Protein AF-A0A916R8R4-F1 (afdb_monomer_lite)

Secondary structure (DSSP, 8-state):
-----------TT---TTS----SEE--STT-SEEEESS-BPTT-EEETTEEESS-B-TT-EEE-S---TTPEEEETTEEEEEPPTT---BSBEEE--

pLDDT: mean 74.14, std 18.54, range [30.19, 96.56]

Structure (mmCIF, N/CA/C/O backbone):
data_AF-A0A916R8R4-F1
#
_entry.id   AF-A0A916R8R4-F1
#
loop_
_atom_site.group_PDB
_atom_site.id
_atom_site.type_symbol
_atom_site.label_atom_id
_atom_site.label_alt_id
_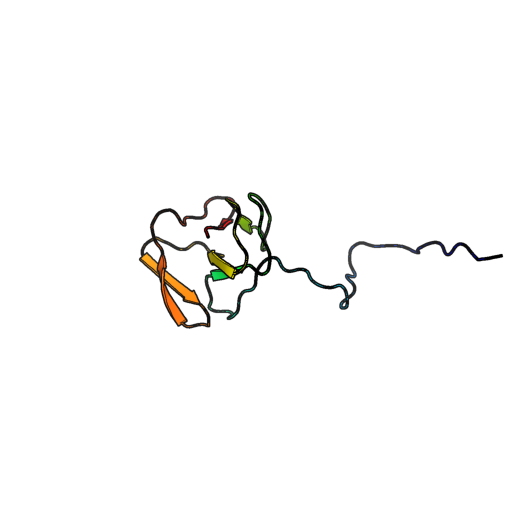atom_site.label_comp_id
_atom_site.label_asym_id
_atom_site.label_entity_id
_atom_site.label_seq_id
_atom_site.pdbx_PDB_ins_code
_atom_site.Cartn_x
_atom_site.Cartn_y
_atom_site.Cartn_z
_atom_site.occupancy
_atom_site.B_iso_or_equiv
_atom_site.auth_seq_id
_atom_site.auth_comp_id
_atom_site.auth_asym_id
_atom_site.auth_atom_id
_atom_site.pdbx_PDB_model_num
ATOM 1 N N . MET A 1 1 ? 30.903 -40.103 -24.935 1.00 38.59 1 MET A N 1
ATOM 2 C CA . MET A 1 1 ? 29.591 -39.792 -25.540 1.00 38.59 1 MET A CA 1
ATOM 3 C C . MET A 1 1 ? 28.631 -39.415 -24.418 1.00 38.59 1 MET A C 1
ATOM 5 O O . MET A 1 1 ? 28.260 -40.291 -23.652 1.00 38.59 1 MET A O 1
ATOM 9 N N . SER A 1 2 ? 28.334 -38.124 -24.245 1.00 46.22 2 SER A N 1
ATOM 10 C CA . SER A 1 2 ? 27.442 -37.6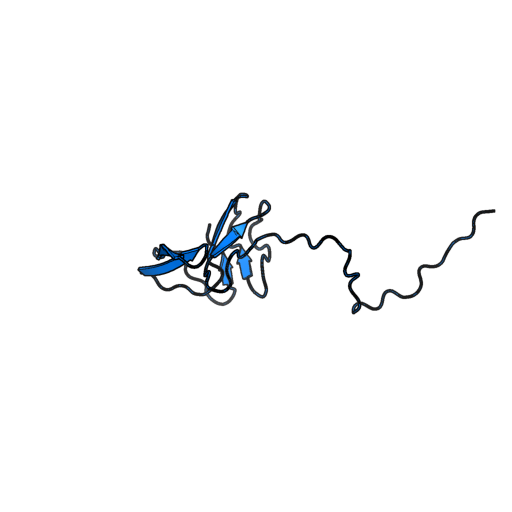34 -23.181 1.00 46.22 2 SER A CA 1
ATOM 11 C C . SER A 1 2 ? 26.005 -37.623 -23.695 1.00 46.22 2 SER A C 1
ATOM 13 O O . SER A 1 2 ? 25.744 -37.081 -24.770 1.00 46.22 2 SER A O 1
ATOM 15 N N . ALA A 1 3 ? 25.103 -38.282 -22.973 1.00 45.53 3 ALA A N 1
ATOM 16 C CA . ALA A 1 3 ? 23.707 -38.421 -23.354 1.00 45.53 3 ALA A CA 1
ATOM 17 C C . ALA A 1 3 ? 22.970 -37.080 -23.218 1.00 45.53 3 ALA A C 1
ATOM 19 O O . ALA A 1 3 ? 22.979 -36.448 -22.162 1.00 45.53 3 ALA A O 1
ATOM 20 N N . PHE A 1 4 ? 22.306 -36.672 -24.297 1.00 46.34 4 PHE A N 1
ATOM 21 C CA . PHE A 1 4 ? 21.271 -35.647 -24.282 1.00 46.34 4 PHE A CA 1
ATOM 22 C C . PHE A 1 4 ? 20.101 -36.150 -23.434 1.00 46.34 4 PHE A C 1
ATOM 24 O O . PHE A 1 4 ? 19.343 -37.013 -23.877 1.00 46.34 4 PHE A O 1
ATOM 31 N N . GLN A 1 5 ? 19.932 -35.613 -22.226 1.00 58.31 5 GLN A N 1
ATOM 32 C CA . GLN A 1 5 ? 18.717 -35.862 -21.462 1.00 58.31 5 GLN A CA 1
ATOM 33 C C . GLN A 1 5 ? 17.629 -34.878 -21.910 1.00 58.31 5 GLN A C 1
ATOM 35 O O . GLN A 1 5 ? 17.728 -33.669 -21.707 1.00 58.31 5 GLN A O 1
ATOM 40 N N . CYS A 1 6 ? 16.590 -35.425 -22.537 1.00 37.38 6 CYS A N 1
ATOM 41 C CA . CYS A 1 6 ? 15.344 -34.742 -22.867 1.00 37.38 6 CYS A CA 1
ATOM 42 C C . CYS A 1 6 ? 14.642 -34.289 -21.568 1.00 37.38 6 CYS A C 1
ATOM 44 O O . CYS A 1 6 ? 14.375 -35.143 -20.714 1.00 37.38 6 CYS A O 1
ATOM 46 N N . PRO A 1 7 ? 14.342 -32.988 -21.373 1.00 54.44 7 PRO A N 1
ATOM 47 C CA . PRO A 1 7 ? 13.580 -32.551 -20.213 1.00 54.44 7 PRO A CA 1
ATOM 48 C C . PRO A 1 7 ? 12.133 -33.010 -20.394 1.00 54.44 7 PRO A C 1
ATOM 50 O O . PRO A 1 7 ? 11.390 -32.469 -21.213 1.00 54.44 7 PRO A O 1
ATOM 53 N N . LYS A 1 8 ? 11.756 -34.051 -19.647 1.00 53.34 8 LYS A N 1
ATOM 54 C CA . LYS A 1 8 ? 10.377 -34.522 -19.573 1.00 53.34 8 LYS A CA 1
ATOM 55 C C . LYS A 1 8 ? 9.512 -33.408 -18.991 1.00 53.34 8 LYS A C 1
ATOM 57 O O . LYS A 1 8 ? 9.748 -32.975 -17.872 1.00 53.34 8 LYS A O 1
ATOM 62 N N . ASP A 1 9 ? 8.556 -32.973 -19.798 1.00 42.25 9 ASP A N 1
ATOM 63 C CA . ASP A 1 9 ? 7.227 -32.557 -19.362 1.00 42.25 9 ASP A CA 1
ATOM 64 C C . ASP A 1 9 ? 7.181 -31.549 -18.196 1.00 42.25 9 ASP A C 1
ATOM 66 O O . ASP A 1 9 ? 7.054 -31.907 -17.026 1.00 42.25 9 ASP A O 1
ATOM 70 N N . ARG A 1 10 ? 7.267 -30.253 -18.524 1.00 49.19 10 ARG A N 1
ATOM 71 C CA . ARG A 1 10 ? 6.866 -29.184 -17.601 1.00 49.19 10 ARG A CA 1
ATOM 72 C C . ARG A 1 10 ? 5.376 -28.906 -17.785 1.00 49.19 10 ARG A C 1
ATOM 74 O O . ARG A 1 10 ? 5.003 -27.958 -18.473 1.00 49.19 10 ARG A O 1
ATOM 81 N N . THR A 1 11 ? 4.523 -29.700 -17.152 1.00 47.28 11 THR A N 1
ATOM 82 C CA . THR A 1 11 ? 3.165 -29.251 -16.816 1.00 47.28 11 THR A CA 1
ATOM 83 C C . THR A 1 11 ? 3.243 -28.039 -15.868 1.00 47.28 11 THR A C 1
ATOM 85 O O . THR A 1 11 ? 4.070 -28.060 -14.954 1.00 47.28 11 THR A O 1
ATOM 88 N N . PRO A 1 12 ? 2.407 -26.993 -16.018 1.00 51.19 12 PRO A N 1
ATOM 89 C CA . PRO A 1 12 ? 2.564 -25.724 -15.290 1.00 51.19 12 PRO A CA 1
ATOM 90 C C . PRO A 1 12 ? 2.135 -25.725 -13.803 1.00 51.19 12 PRO A C 1
ATOM 92 O O . PRO A 1 12 ? 2.136 -24.665 -13.184 1.00 51.19 12 PRO A O 1
ATOM 95 N N . GLU A 1 13 ? 1.805 -26.867 -13.193 1.00 54.88 13 GLU A N 1
ATOM 96 C CA . GLU A 1 13 ? 1.016 -26.901 -11.941 1.00 54.88 13 GLU A CA 1
ATOM 97 C C . GLU A 1 13 ? 1.689 -27.616 -10.747 1.00 54.88 13 GLU A C 1
ATOM 99 O O . GLU A 1 13 ? 1.029 -27.936 -9.763 1.00 54.88 13 GLU A O 1
ATOM 104 N N . HIS A 1 14 ? 3.004 -27.851 -10.764 1.00 55.62 14 HIS A N 1
ATOM 105 C CA . HIS A 1 14 ? 3.720 -28.289 -9.556 1.00 55.62 14 HIS A CA 1
ATOM 106 C C . HIS A 1 14 ? 4.998 -27.472 -9.380 1.00 55.62 14 HIS A C 1
ATOM 108 O O . HIS A 1 14 ? 6.086 -27.887 -9.776 1.00 55.62 14 HIS A O 1
ATOM 114 N N . ARG A 1 15 ? 4.852 -26.264 -8.820 1.00 59.72 15 ARG A N 1
ATOM 115 C CA . ARG A 1 15 ? 6.001 -25.433 -8.438 1.00 59.72 15 ARG A CA 1
ATOM 116 C C . ARG A 1 15 ? 6.852 -26.205 -7.432 1.00 59.72 15 ARG A C 1
ATOM 118 O O . ARG A 1 15 ? 6.326 -26.721 -6.446 1.00 59.72 15 ARG A O 1
ATOM 125 N N . ASP A 1 16 ? 8.150 -26.290 -7.691 1.00 67.12 16 ASP A N 1
ATOM 126 C CA . ASP A 1 16 ? 9.104 -26.872 -6.756 1.00 67.12 16 ASP A CA 1
ATOM 127 C C . ASP A 1 16 ? 9.090 -26.037 -5.464 1.00 67.12 16 ASP A C 1
ATOM 129 O O . ASP A 1 16 ? 9.290 -24.821 -5.484 1.00 67.12 16 ASP A O 1
ATOM 133 N N . MET A 1 17 ? 8.812 -26.675 -4.326 1.00 61.75 17 MET A N 1
ATOM 134 C CA . MET A 1 17 ? 8.756 -26.009 -3.020 1.00 61.75 17 MET A CA 1
ATOM 135 C C . MET A 1 17 ? 10.102 -25.366 -2.633 1.00 61.75 17 MET A C 1
ATOM 137 O O . MET A 1 17 ? 10.130 -24.502 -1.753 1.00 61.75 17 MET A O 1
ATOM 141 N N . ASN A 1 18 ? 11.195 -25.756 -3.297 1.00 69.75 18 ASN A N 1
ATOM 142 C CA . ASN A 1 18 ? 12.539 -25.240 -3.074 1.00 69.75 18 ASN A CA 1
ATOM 143 C C . ASN A 1 18 ? 12.968 -24.133 -4.062 1.00 69.75 18 ASN A C 1
ATOM 145 O O . ASN A 1 18 ? 14.104 -23.659 -3.991 1.00 69.75 18 ASN A O 1
ATOM 149 N N . GLU A 1 19 ? 12.097 -23.684 -4.973 1.00 68.81 19 GLU A N 1
ATOM 150 C CA . GLU A 1 19 ? 12.383 -22.490 -5.775 1.00 68.81 19 GLU A CA 1
ATOM 151 C C . GLU A 1 19 ? 12.391 -21.238 -4.878 1.00 68.81 19 GLU A C 1
ATOM 153 O O . GLU A 1 19 ? 11.451 -21.020 -4.100 1.00 68.81 19 GLU A O 1
ATOM 158 N N . PRO A 1 20 ? 13.423 -20.373 -4.966 1.00 59.84 20 PRO A N 1
ATOM 159 C CA . PRO A 1 20 ? 13.460 -19.143 -4.194 1.00 59.84 20 PRO A CA 1
ATOM 160 C C . PRO A 1 20 ? 12.284 -18.259 -4.606 1.00 59.84 20 PRO A C 1
ATOM 162 O O . PRO A 1 20 ? 12.262 -17.661 -5.683 1.00 59.84 20 PRO A O 1
ATOM 165 N N . ARG A 1 21 ? 11.287 -18.162 -3.723 1.00 63.34 21 ARG A N 1
ATOM 166 C CA . ARG A 1 21 ? 10.157 -17.255 -3.906 1.00 63.34 21 ARG A CA 1
ATOM 167 C C . ARG A 1 21 ? 10.655 -15.825 -3.738 1.00 63.34 21 ARG A C 1
ATOM 169 O O . ARG A 1 21 ? 10.742 -15.315 -2.619 1.00 63.34 21 ARG A O 1
ATOM 176 N N . ASN A 1 22 ? 10.998 -15.190 -4.853 1.00 67.50 22 ASN A N 1
ATOM 177 C CA . ASN A 1 22 ? 11.418 -13.799 -4.860 1.00 67.50 22 ASN A CA 1
ATOM 178 C C . ASN A 1 22 ? 10.190 -12.896 -4.667 1.00 67.50 22 ASN A C 1
ATOM 180 O O . ASN A 1 22 ? 9.498 -12.544 -5.622 1.00 67.50 22 ASN A O 1
ATOM 184 N N . HIS A 1 23 ? 9.867 -12.588 -3.411 1.00 79.62 23 HIS A N 1
ATOM 185 C CA . HIS A 1 23 ? 8.755 -11.708 -3.067 1.00 79.62 23 HIS A CA 1
ATOM 186 C C . HIS A 1 23 ? 9.229 -10.252 -3.111 1.00 79.62 23 HIS A C 1
ATOM 188 O O . HIS A 1 23 ? 10.158 -9.878 -2.401 1.00 79.62 23 HIS A O 1
ATOM 194 N N . ALA A 1 24 ? 8.561 -9.403 -3.893 1.00 85.88 24 ALA A N 1
ATOM 195 C CA . ALA A 1 24 ? 8.904 -7.980 -3.989 1.00 85.88 24 ALA A CA 1
ATOM 196 C C . ALA A 1 24 ? 8.560 -7.183 -2.714 1.00 85.88 24 ALA A C 1
ATOM 198 O O . ALA A 1 24 ? 9.119 -6.109 -2.471 1.00 85.88 24 ALA A O 1
ATOM 199 N N . ALA A 1 25 ? 7.639 -7.693 -1.891 1.00 88.94 25 ALA A N 1
ATOM 200 C CA . ALA A 1 25 ? 7.205 -7.069 -0.650 1.00 88.94 25 ALA A CA 1
ATOM 201 C C . ALA A 1 25 ? 6.800 -8.112 0.402 1.00 88.94 25 ALA A C 1
ATOM 203 O O . ALA A 1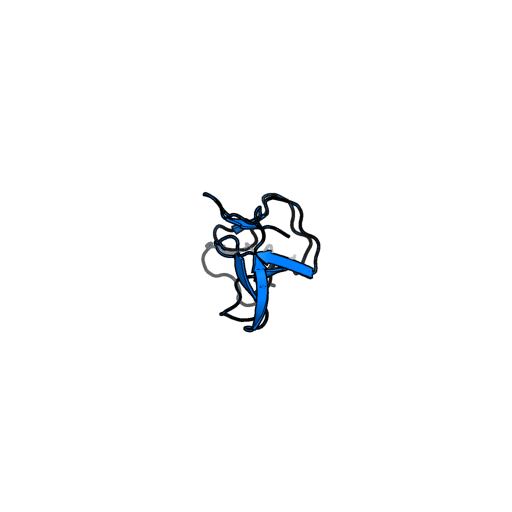 25 ? 6.413 -9.232 0.072 1.00 88.94 25 ALA A O 1
ATOM 204 N N . LEU A 1 26 ? 6.883 -7.719 1.673 1.00 91.06 26 LEU A N 1
ATOM 205 C CA . LEU A 1 26 ? 6.606 -8.553 2.835 1.00 91.06 26 LEU A CA 1
ATOM 206 C C . LEU A 1 26 ? 5.587 -7.887 3.758 1.00 91.06 26 LEU A C 1
ATOM 208 O O . LEU A 1 26 ? 5.758 -6.739 4.173 1.00 91.06 26 LEU A O 1
ATOM 212 N N . VAL A 1 27 ? 4.558 -8.643 4.120 1.00 91.88 27 VAL A N 1
ATOM 213 C CA . VAL A 1 27 ? 3.621 -8.308 5.194 1.00 91.88 27 VAL A CA 1
ATOM 214 C C . VAL A 1 27 ? 4.104 -9.008 6.457 1.00 91.88 27 VAL A C 1
ATOM 216 O O . VAL A 1 27 ? 4.324 -10.217 6.441 1.00 91.88 27 VAL A O 1
ATOM 219 N N . LEU A 1 28 ? 4.326 -8.253 7.532 1.00 92.44 28 LEU A N 1
ATOM 220 C CA . LEU A 1 28 ? 4.979 -8.775 8.739 1.00 92.44 28 LEU A CA 1
ATOM 221 C C . LEU A 1 28 ? 3.985 -9.336 9.756 1.00 92.44 28 LEU A C 1
ATOM 223 O O . LEU A 1 28 ? 4.329 -10.229 10.524 1.00 92.44 28 LEU A O 1
ATOM 227 N N . ASN A 1 29 ? 2.755 -8.827 9.761 1.00 95.38 29 ASN A N 1
ATOM 228 C CA . ASN A 1 29 ? 1.669 -9.332 10.589 1.00 95.38 29 ASN A CA 1
ATOM 229 C C . ASN A 1 29 ? 0.381 -9.439 9.764 1.00 95.38 29 ASN A C 1
ATOM 231 O O . ASN A 1 29 ? 0.101 -8.579 8.937 1.00 95.38 29 ASN A O 1
ATOM 235 N N . ALA A 1 30 ? -0.441 -10.458 10.024 1.00 92.62 30 ALA A N 1
ATOM 236 C CA . ALA A 1 30 ? -1.705 -10.662 9.308 1.00 92.62 30 ALA A CA 1
ATOM 237 C C . ALA A 1 30 ? -2.705 -9.496 9.457 1.00 92.62 30 ALA A C 1
ATOM 239 O O . ALA A 1 30 ? -3.579 -9.324 8.615 1.00 92.62 30 ALA A O 1
ATOM 240 N N . SER A 1 31 ? -2.569 -8.690 10.513 1.00 93.50 31 SER A N 1
ATOM 241 C CA . SER A 1 31 ? -3.391 -7.498 10.764 1.00 93.50 31 SER A CA 1
ATOM 242 C C . SER A 1 31 ? -2.851 -6.233 10.085 1.00 93.50 31 SER A C 1
ATOM 244 O O . SER A 1 31 ? -3.441 -5.160 10.240 1.00 93.50 31 SER A O 1
ATOM 246 N N . ASP A 1 32 ? -1.715 -6.316 9.387 1.00 92.12 32 ASP A N 1
ATOM 247 C CA . ASP A 1 32 ? -1.100 -5.162 8.742 1.00 92.12 32 ASP A CA 1
ATOM 248 C C . ASP A 1 32 ? -1.859 -4.776 7.470 1.00 92.12 32 ASP A C 1
ATOM 250 O O . ASP A 1 32 ? -2.266 -5.608 6.658 1.00 92.12 32 ASP A O 1
ATOM 254 N N . ASN A 1 33 ? -2.003 -3.469 7.268 1.00 90.75 33 ASN A N 1
ATOM 255 C CA . ASN A 1 33 ? -2.509 -2.901 6.018 1.00 90.75 33 ASN A CA 1
ATOM 256 C C . ASN A 1 33 ? -1.407 -2.272 5.164 1.00 90.75 33 ASN A C 1
ATOM 258 O O . ASN A 1 33 ? -1.690 -1.657 4.131 1.00 90.75 33 ASN A O 1
ATOM 262 N N . VAL A 1 34 ? -0.153 -2.48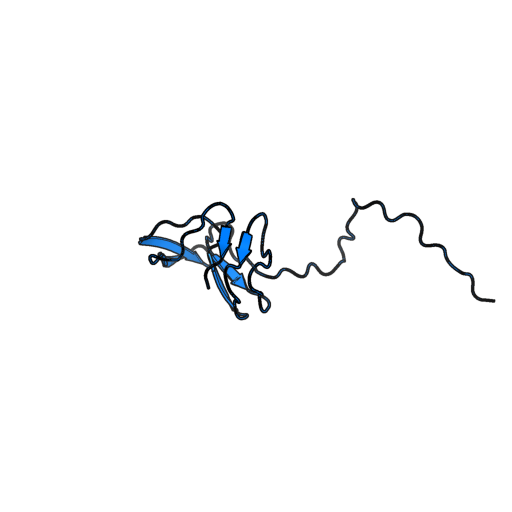9 5.566 1.00 90.69 34 VAL A N 1
ATOM 263 C CA . VAL A 1 34 ? 1.033 -2.169 4.783 1.00 90.69 34 VAL A CA 1
ATOM 264 C C . VAL A 1 34 ? 1.951 -3.373 4.624 1.00 90.69 34 VAL A C 1
ATOM 266 O O . VAL A 1 34 ? 2.081 -4.203 5.519 1.00 90.69 34 VAL A O 1
ATOM 269 N N . ALA A 1 35 ? 2.659 -3.408 3.503 1.00 90.69 35 ALA A N 1
ATOM 270 C CA . ALA A 1 35 ? 3.832 -4.242 3.294 1.00 90.69 35 ALA A CA 1
ATOM 271 C C . ALA A 1 35 ? 5.100 -3.381 3.310 1.00 90.69 35 ALA A C 1
ATOM 273 O O . ALA A 1 35 ? 5.048 -2.165 3.106 1.00 90.69 35 ALA A O 1
ATOM 274 N N . VAL A 1 36 ? 6.250 -4.010 3.538 1.00 91.44 36 VAL A N 1
ATOM 275 C CA . VAL A 1 36 ? 7.571 -3.420 3.301 1.00 91.44 36 VAL A CA 1
ATOM 276 C C . VAL A 1 36 ? 8.172 -4.020 2.035 1.00 91.44 36 VAL A C 1
ATOM 278 O O . VAL A 1 36 ? 8.142 -5.233 1.858 1.00 91.44 36 VAL A O 1
ATOM 281 N N . THR A 1 37 ? 8.706 -3.199 1.138 1.00 91.19 37 THR A N 1
ATOM 282 C CA . THR A 1 37 ? 9.355 -3.694 -0.086 1.00 91.19 37 THR A CA 1
ATOM 283 C C . THR A 1 37 ? 10.704 -4.341 0.225 1.00 91.19 37 THR A C 1
ATOM 285 O O . THR A 1 37 ? 11.536 -3.735 0.905 1.00 91.19 37 THR A O 1
ATOM 288 N N . LEU A 1 38 ? 10.930 -5.546 -0.299 1.00 91.19 38 LEU A N 1
ATOM 289 C CA . LEU A 1 38 ? 12.188 -6.293 -0.159 1.00 91.19 38 LEU A CA 1
ATOM 290 C C . LEU A 1 38 ? 13.180 -6.002 -1.293 1.00 91.19 38 LEU A C 1
ATOM 292 O O . LEU A 1 38 ? 14.369 -6.253 -1.140 1.00 91.19 38 LEU A O 1
ATOM 296 N N . ASP A 1 39 ? 12.696 -5.436 -2.396 1.00 89.44 39 ASP A N 1
ATOM 297 C CA . ASP A 1 39 ? 13.497 -5.009 -3.541 1.00 89.44 39 ASP A CA 1
ATOM 298 C C . ASP A 1 39 ? 12.964 -3.670 -4.077 1.00 89.44 39 ASP A C 1
ATOM 300 O O . ASP A 1 39 ? 11.937 -3.145 -3.633 1.00 89.44 39 ASP A O 1
ATOM 304 N N . GLN A 1 40 ? 13.668 -3.093 -5.041 1.00 87.94 40 GLN A N 1
ATOM 305 C CA . GLN A 1 40 ? 13.204 -1.953 -5.797 1.00 87.94 40 GLN A CA 1
ATOM 306 C C . GLN A 1 40 ? 12.039 -2.347 -6.705 1.00 87.94 40 GLN A C 1
ATOM 308 O O . GLN A 1 40 ? 12.193 -3.047 -7.708 1.00 87.94 40 GLN A O 1
ATOM 313 N N . VAL A 1 41 ? 10.874 -1.776 -6.428 1.00 86.44 41 VAL A N 1
ATOM 314 C CA . VAL A 1 41 ? 9.683 -2.021 -7.230 1.00 86.44 41 VAL A CA 1
ATOM 315 C C . VAL A 1 41 ? 9.575 -0.985 -8.340 1.00 86.44 41 VAL A C 1
ATOM 317 O O . VAL A 1 41 ? 9.670 0.220 -8.100 1.00 86.44 41 VAL A O 1
ATOM 320 N N . ARG A 1 42 ? 9.371 -1.441 -9.577 1.00 86.38 42 ARG A N 1
ATOM 321 C CA . ARG A 1 42 ? 9.128 -0.564 -10.732 1.00 86.38 42 ARG A CA 1
ATOM 322 C C . ARG A 1 42 ? 7.673 -0.090 -10.752 1.00 86.38 42 ARG A C 1
ATOM 324 O O . ARG A 1 42 ? 6.784 -0.748 -10.223 1.00 86.38 42 ARG A O 1
ATOM 331 N N . ALA A 1 43 ? 7.416 1.037 -11.411 1.00 82.31 43 ALA A N 1
ATOM 332 C CA . ALA A 1 43 ? 6.041 1.410 -11.725 1.00 82.31 43 ALA A CA 1
ATOM 333 C C . ALA A 1 43 ? 5.378 0.306 -12.572 1.00 82.31 43 ALA A C 1
ATOM 335 O O . ALA A 1 43 ? 6.031 -0.315 -13.410 1.00 82.31 43 ALA A O 1
ATOM 336 N N . LYS A 1 44 ? 4.085 0.091 -12.341 1.00 82.62 44 LYS A N 1
ATOM 337 C CA . LYS A 1 44 ? 3.212 -0.945 -12.906 1.00 82.62 44 LYS A CA 1
ATOM 338 C C . LYS A 1 44 ? 3.611 -2.392 -12.587 1.00 82.62 44 LYS A C 1
ATOM 340 O O . LYS A 1 44 ? 3.025 -3.302 -13.157 1.00 82.62 44 LYS A O 1
ATOM 345 N N . ALA A 1 45 ? 4.581 -2.617 -11.699 1.00 83.06 45 ALA A N 1
ATOM 346 C CA . ALA A 1 45 ? 4.918 -3.964 -11.248 1.00 83.06 45 ALA A CA 1
ATOM 347 C C . ALA A 1 45 ? 3.866 -4.490 -10.264 1.00 83.06 45 ALA A C 1
ATOM 349 O O . ALA A 1 45 ? 3.393 -3.735 -9.413 1.00 83.06 45 ALA A O 1
ATOM 350 N N . GLU A 1 46 ? 3.539 -5.775 -10.364 1.00 83.00 46 GLU A N 1
ATOM 351 C CA . GLU A 1 46 ? 2.683 -6.473 -9.408 1.00 83.00 46 GLU A CA 1
ATOM 352 C C . GLU A 1 46 ? 3.499 -6.875 -8.171 1.00 83.00 46 GLU A C 1
ATOM 354 O O . GLU A 1 46 ? 4.558 -7.491 -8.293 1.00 83.00 46 GLU A O 1
ATOM 359 N N . ILE A 1 47 ? 3.040 -6.488 -6.978 1.00 79.56 47 ILE A N 1
ATOM 360 C CA . ILE A 1 47 ? 3.701 -6.813 -5.697 1.00 79.56 47 ILE A CA 1
ATOM 361 C C . ILE A 1 47 ? 2.869 -7.716 -4.787 1.00 79.56 47 ILE A C 1
ATOM 363 O O . ILE A 1 47 ? 3.294 -8.068 -3.689 1.00 79.56 47 ILE A O 1
ATOM 367 N N . GLY A 1 48 ? 1.676 -8.069 -5.236 1.00 76.31 48 GLY A N 1
ATOM 368 C CA . GLY A 1 48 ? 0.732 -8.957 -4.582 1.00 76.31 48 GLY A CA 1
ATOM 369 C C . GLY A 1 48 ? -0.451 -9.180 -5.520 1.00 76.31 48 GLY A C 1
ATOM 370 O O . GLY A 1 48 ? -0.546 -8.464 -6.518 1.00 76.31 48 GLY A O 1
ATOM 371 N N . PRO A 1 49 ? -1.347 -10.128 -5.206 1.00 72.88 49 PRO A N 1
ATOM 372 C CA . PRO A 1 49 ? -2.511 -10.400 -6.043 1.00 72.88 49 PRO A CA 1
ATOM 373 C C . PRO A 1 49 ? -3.253 -9.094 -6.339 1.00 72.88 49 PRO A C 1
ATOM 375 O O . PRO A 1 49 ? -3.527 -8.340 -5.408 1.00 72.88 49 PRO A O 1
ATOM 378 N N . ASP A 1 50 ? -3.496 -8.783 -7.612 1.00 72.69 50 ASP A N 1
ATOM 379 C CA . ASP A 1 50 ? -4.165 -7.565 -8.109 1.00 72.69 50 ASP A CA 1
ATOM 380 C C . ASP A 1 50 ? -3.636 -6.241 -7.524 1.00 72.69 50 ASP A C 1
ATOM 382 O O . ASP A 1 50 ? -4.392 -5.272 -7.357 1.00 72.69 50 ASP A O 1
ATOM 386 N N . LEU A 1 51 ? -2.355 -6.205 -7.149 1.00 76.44 51 LEU A N 1
ATOM 387 C CA . LEU A 1 51 ? -1.718 -5.085 -6.470 1.00 76.44 51 LEU A CA 1
ATOM 388 C C . LEU A 1 51 ? -0.540 -4.565 -7.291 1.00 76.44 51 LEU A C 1
ATOM 390 O O . LEU A 1 51 ? 0.568 -5.094 -7.229 1.00 76.44 51 LEU A O 1
ATOM 394 N N . LEU A 1 52 ? -0.793 -3.499 -8.048 1.00 81.69 52 LEU A N 1
ATOM 395 C CA . LEU A 1 52 ? 0.160 -2.855 -8.944 1.00 81.69 52 LEU A CA 1
ATOM 396 C C . LEU A 1 52 ? 0.778 -1.610 -8.300 1.00 81.69 52 LEU A C 1
ATOM 398 O O . LEU A 1 52 ? 0.107 -0.773 -7.706 1.00 81.69 52 LEU A O 1
ATOM 402 N N . C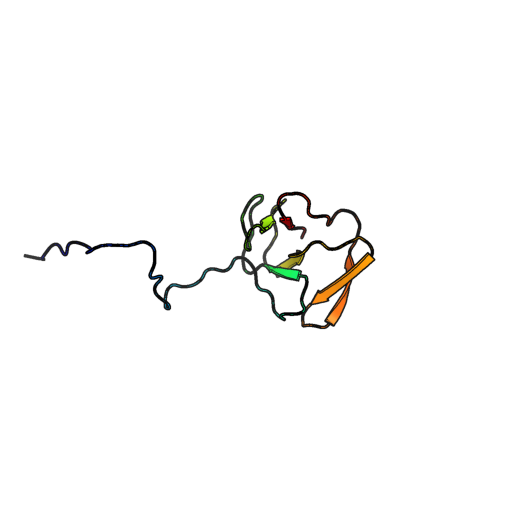YS A 1 53 ? 2.077 -1.410 -8.474 1.00 80.44 53 CYS A N 1
ATOM 403 C CA . CYS A 1 53 ? 2.730 -0.171 -8.066 1.00 80.44 53 CYS A CA 1
ATOM 404 C C . CYS A 1 53 ? 2.428 0.978 -9.019 1.00 80.44 53 CYS A C 1
ATOM 406 O O . CYS A 1 53 ? 2.767 0.918 -10.190 1.00 80.44 53 CYS A O 1
ATOM 408 N N . ALA A 1 54 ? 1.864 2.082 -8.526 1.00 78.56 54 ALA A N 1
ATOM 409 C CA . ALA A 1 54 ? 1.612 3.255 -9.372 1.00 78.56 54 ALA A CA 1
ATOM 410 C C . ALA A 1 54 ? 2.916 3.941 -9.811 1.00 78.56 54 ALA A C 1
ATOM 412 O O . ALA A 1 54 ? 3.024 4.489 -10.907 1.00 78.56 54 ALA A O 1
ATOM 413 N N . ARG A 1 55 ? 3.926 3.895 -8.941 1.00 82.06 55 ARG A N 1
ATOM 414 C CA . ARG A 1 55 ? 5.231 4.532 -9.117 1.00 82.06 55 ARG A CA 1
ATOM 415 C C . ARG A 1 55 ? 6.345 3.595 -8.684 1.00 82.06 55 ARG A C 1
ATOM 417 O O . ARG A 1 55 ? 6.094 2.570 -8.057 1.00 82.06 55 ARG A O 1
ATOM 424 N N . ARG A 1 56 ? 7.586 3.970 -8.990 1.00 85.12 56 ARG A N 1
ATOM 425 C CA . ARG A 1 56 ? 8.755 3.291 -8.430 1.00 85.12 56 ARG A CA 1
ATOM 426 C C . ARG A 1 56 ? 8.750 3.415 -6.902 1.00 85.12 56 ARG A C 1
ATOM 428 O O . ARG A 1 56 ? 8.498 4.502 -6.383 1.00 85.12 56 ARG A O 1
ATOM 435 N N . ILE A 1 57 ? 9.060 2.322 -6.212 1.00 85.44 57 ILE A N 1
ATOM 436 C CA . ILE A 1 57 ? 9.183 2.262 -4.752 1.00 85.44 57 ILE A CA 1
ATOM 437 C C . ILE A 1 57 ? 10.577 1.725 -4.417 1.00 85.44 57 ILE A C 1
ATOM 439 O O . ILE A 1 57 ? 11.001 0.701 -4.951 1.00 85.44 57 ILE A O 1
ATOM 443 N N . SER A 1 58 ? 11.320 2.457 -3.592 1.00 89.38 58 SER A N 1
ATOM 444 C CA . SER A 1 58 ? 12.633 2.048 -3.085 1.00 89.38 58 SER A CA 1
ATOM 445 C C . SER A 1 58 ? 12.502 0.917 -2.074 1.00 89.38 58 SER A C 1
ATOM 447 O O . SER A 1 58 ? 11.520 0.843 -1.344 1.00 89.38 58 SER A O 1
ATOM 449 N N . ILE A 1 59 ? 13.530 0.074 -1.996 1.00 91.44 59 ILE A N 1
ATOM 450 C CA . ILE A 1 59 ? 13.655 -0.966 -0.972 1.00 91.44 59 ILE A CA 1
ATOM 451 C C . ILE A 1 59 ? 13.421 -0.400 0.444 1.00 91.44 59 ILE A C 1
ATOM 453 O O . ILE A 1 59 ? 13.794 0.735 0.745 1.00 91.44 59 ILE A O 1
ATOM 457 N N . GLY A 1 60 ? 12.764 -1.174 1.311 1.00 87.81 60 GLY A N 1
ATOM 458 C CA . GLY A 1 60 ? 12.446 -0.777 2.686 1.00 87.81 60 GLY A CA 1
ATOM 459 C C . GLY A 1 60 ? 11.280 0.209 2.851 1.00 87.81 60 GLY A C 1
ATOM 460 O O . GLY A 1 60 ? 10.878 0.483 3.987 1.00 87.81 60 GLY A O 1
ATOM 461 N N . HIS A 1 61 ? 10.695 0.733 1.768 1.00 90.12 61 HIS A N 1
ATOM 462 C CA . HIS A 1 61 ? 9.536 1.619 1.868 1.00 90.12 61 HIS A CA 1
ATOM 463 C C . HIS A 1 61 ? 8.262 0.847 2.205 1.00 90.12 61 HIS A C 1
ATOM 465 O O . HIS A 1 61 ? 8.123 -0.348 1.939 1.00 90.12 61 HIS A O 1
ATOM 471 N N . LYS A 1 62 ? 7.324 1.556 2.837 1.00 88.81 62 LYS A N 1
ATOM 472 C CA . LYS A 1 62 ? 6.025 1.005 3.218 1.00 88.81 62 LYS A CA 1
ATOM 473 C C . LYS A 1 62 ? 5.035 1.233 2.097 1.00 88.81 62 LYS A C 1
ATOM 475 O O . LYS A 1 62 ? 5.009 2.309 1.511 1.00 88.81 62 LYS A O 1
ATOM 480 N N . VAL A 1 63 ? 4.198 0.241 1.865 1.00 87.31 63 VAL A N 1
ATOM 481 C CA . VAL A 1 63 ? 3.239 0.252 0.776 1.00 87.31 63 VAL A CA 1
ATOM 482 C C . VAL A 1 63 ? 1.887 -0.178 1.296 1.00 87.31 63 VAL A C 1
ATOM 484 O O . VAL A 1 63 ? 1.791 -1.216 1.935 1.00 87.31 63 VAL A O 1
ATOM 487 N N . ILE A 1 64 ? 0.853 0.611 1.024 1.00 87.94 64 ILE A N 1
ATOM 488 C CA . ILE A 1 64 ? -0.528 0.269 1.376 1.00 87.94 64 ILE A CA 1
ATOM 489 C C . ILE A 1 64 ? -1.007 -0.864 0.460 1.00 87.94 64 ILE A C 1
ATOM 491 O O . ILE A 1 64 ? -0.971 -0.721 -0.760 1.00 87.94 64 ILE A O 1
ATOM 495 N N . ILE A 1 65 ? -1.449 -1.978 1.048 1.00 85.31 65 ILE A N 1
ATOM 496 C CA . ILE A 1 65 ? -1.812 -3.213 0.316 1.00 85.31 65 ILE A CA 1
ATOM 497 C C . ILE A 1 65 ? -3.322 -3.479 0.256 1.00 85.31 65 ILE A C 1
ATOM 499 O O . ILE A 1 65 ? -3.773 -4.435 -0.375 1.00 85.31 65 ILE A O 1
ATOM 503 N N . GLN A 1 66 ? -4.114 -2.631 0.909 1.00 80.62 66 GLN A N 1
ATOM 504 C CA . GLN A 1 66 ? -5.574 -2.698 0.937 1.00 80.62 66 GLN A CA 1
ATOM 505 C C . GLN A 1 66 ? -6.172 -1.292 0.841 1.00 80.62 66 GLN A C 1
ATOM 507 O O . GLN A 1 66 ? -5.522 -0.308 1.199 1.00 80.62 66 GLN A O 1
ATOM 512 N N . ALA A 1 67 ? -7.408 -1.184 0.352 1.00 76.31 67 ALA A N 1
ATOM 513 C CA . ALA A 1 67 ? -8.106 0.095 0.283 1.00 76.31 67 ALA A CA 1
ATOM 514 C C . ALA A 1 67 ? -8.168 0.735 1.675 1.00 76.31 67 ALA A C 1
ATOM 516 O O . ALA A 1 67 ? -8.682 0.148 2.622 1.00 76.31 67 ALA A O 1
ATOM 517 N N . THR A 1 68 ? -7.588 1.925 1.798 1.00 76.75 68 THR A N 1
ATOM 518 C CA . THR A 1 68 ? -7.457 2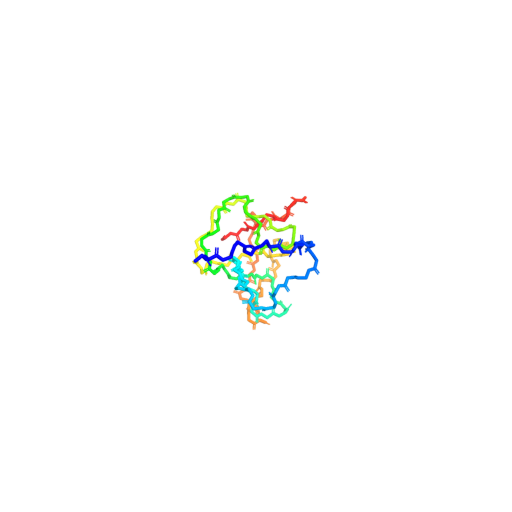.635 3.068 1.00 76.75 68 THR A CA 1
ATOM 519 C C . THR A 1 68 ? -8.024 4.031 2.864 1.00 76.75 68 THR A C 1
ATOM 521 O O . THR A 1 68 ? -7.507 4.792 2.045 1.00 76.75 68 THR A O 1
ATOM 524 N N . ALA A 1 69 ? -9.118 4.341 3.560 1.00 81.69 69 ALA A N 1
ATOM 525 C CA . ALA A 1 69 ? -9.722 5.667 3.516 1.00 81.69 69 ALA A CA 1
ATOM 526 C C . ALA A 1 69 ? -8.775 6.712 4.122 1.00 81.69 69 ALA A C 1
ATOM 528 O O . ALA A 1 69 ? -7.922 6.390 4.952 1.00 81.69 69 ALA A O 1
ATOM 529 N N . GLU A 1 70 ? -8.940 7.972 3.732 1.00 83.56 70 GLU A N 1
ATOM 530 C CA . GLU A 1 70 ? -8.266 9.074 4.413 1.00 83.56 70 GLU A CA 1
ATOM 531 C C . GLU A 1 70 ? -8.585 9.054 5.916 1.00 83.56 70 GLU A C 1
ATOM 533 O O . GLU A 1 70 ? -9.706 8.756 6.328 1.00 83.56 70 GLU A O 1
ATOM 538 N N . GLY A 1 71 ? -7.574 9.306 6.746 1.00 85.94 71 GLY A N 1
ATOM 539 C CA . GLY A 1 71 ? -7.686 9.257 8.201 1.00 85.94 71 GLY A CA 1
ATOM 540 C C . GLY A 1 71 ? -7.717 7.845 8.795 1.00 85.94 71 GLY A C 1
ATOM 541 O O . GLY A 1 71 ? -7.538 7.707 10.005 1.00 85.94 71 GLY A O 1
ATOM 542 N N . ALA A 1 72 ? -7.879 6.787 7.992 1.00 88.12 72 ALA A N 1
ATOM 543 C CA . ALA A 1 72 ? -7.925 5.420 8.506 1.00 88.12 72 ALA A CA 1
ATOM 544 C C . ALA A 1 72 ? -6.581 4.992 9.114 1.00 88.12 72 ALA A C 1
ATOM 546 O O . ALA A 1 72 ? -5.508 5.403 8.665 1.00 88.12 72 ALA A O 1
ATOM 547 N N . SER A 1 73 ? -6.640 4.145 10.143 1.00 92.44 73 SER A N 1
ATOM 548 C CA . SER A 1 73 ? -5.453 3.685 10.864 1.00 92.44 73 SER A CA 1
ATOM 549 C C . SER A 1 73 ? -4.528 2.872 9.963 1.00 92.44 73 SER A C 1
ATOM 551 O O . SER A 1 73 ? -4.938 1.859 9.404 1.00 92.44 73 SER A O 1
ATOM 553 N N . VAL A 1 74 ? -3.257 3.258 9.888 1.00 91.44 74 VAL A N 1
ATOM 554 C CA . VAL A 1 74 ? -2.194 2.476 9.248 1.00 91.44 74 VAL A CA 1
ATOM 555 C C . VAL A 1 74 ? -1.603 1.526 10.287 1.00 91.44 74 VAL A C 1
ATOM 557 O O . VAL A 1 74 ? -1.188 1.970 11.358 1.00 91.44 74 VAL A O 1
ATOM 560 N N . ARG A 1 75 ? -1.563 0.226 9.984 1.00 94.38 75 ARG A N 1
ATOM 561 C CA . ARG A 1 75 ? -1.116 -0.847 10.880 1.00 94.38 75 ARG A CA 1
ATOM 562 C C . ARG A 1 75 ? 0.134 -1.531 10.346 1.00 94.38 75 ARG A C 1
ATOM 564 O O . ARG A 1 75 ? 0.118 -2.022 9.219 1.00 94.38 75 ARG A O 1
ATOM 571 N N . LYS A 1 76 ? 1.186 -1.573 11.165 1.00 92.50 76 LYS A N 1
ATOM 572 C CA . LYS A 1 76 ? 2.428 -2.312 10.905 1.00 92.50 76 LYS A CA 1
ATOM 573 C C . LYS A 1 76 ? 2.855 -3.051 12.170 1.00 92.50 76 LYS A C 1
ATOM 575 O O . LYS A 1 76 ? 2.769 -2.484 13.258 1.00 92.50 76 LYS A O 1
ATOM 580 N N . PHE A 1 77 ? 3.351 -4.280 12.028 1.00 95.56 77 PHE A N 1
ATOM 581 C CA . PHE A 1 77 ? 3.699 -5.142 13.163 1.00 95.56 77 PHE A CA 1
ATOM 582 C C . PHE A 1 77 ? 2.500 -5.422 14.093 1.00 95.56 77 PHE A C 1
ATOM 584 O O . PHE A 1 77 ? 2.669 -5.636 15.292 1.00 95.56 77 PHE A O 1
ATOM 591 N N . GLY A 1 78 ? 1.274 -5.370 13.562 1.00 94.06 78 GLY A N 1
ATOM 592 C CA . GLY A 1 78 ? 0.035 -5.500 14.332 1.00 94.06 78 GLY A CA 1
ATOM 593 C C . GLY A 1 78 ? -0.356 -4.256 15.143 1.00 94.06 78 GLY A C 1
ATOM 594 O O . GLY A 1 78 ? -1.384 -4.273 15.816 1.00 94.06 78 GLY A O 1
ATOM 595 N N . GLN A 1 79 ? 0.415 -3.167 15.067 1.00 96.56 79 GLN A N 1
ATOM 596 C CA . GLN A 1 79 ? 0.191 -1.938 15.833 1.00 96.56 79 GLN A CA 1
ATOM 597 C C . GLN A 1 79 ? -0.210 -0.782 14.924 1.00 96.56 79 GLN A C 1
ATOM 599 O O . GLN A 1 79 ? 0.233 -0.698 13.779 1.00 96.56 79 GLN A O 1
ATOM 604 N N . ILE A 1 80 ? -1.028 0.136 15.438 1.00 94.88 80 ILE A N 1
ATOM 605 C CA . ILE A 1 80 ? -1.338 1.384 14.733 1.00 94.88 80 ILE A CA 1
ATOM 606 C C . ILE A 1 80 ? -0.097 2.282 14.777 1.00 94.88 80 ILE A C 1
ATOM 608 O O . ILE A 1 80 ? 0.384 2.622 15.853 1.00 94.88 80 ILE A O 1
ATOM 612 N N . ILE A 1 81 ? 0.403 2.676 13.605 1.00 92.94 81 ILE A N 1
ATOM 613 C CA . ILE A 1 81 ? 1.591 3.533 13.459 1.00 92.94 81 ILE A CA 1
ATOM 614 C C . ILE A 1 81 ? 1.261 4.956 12.990 1.00 92.94 81 ILE A C 1
ATOM 616 O O . ILE A 1 81 ? 2.160 5.782 12.859 1.00 92.94 81 ILE A O 1
ATOM 620 N N . GLY A 1 82 ? -0.007 5.235 12.686 1.00 90.88 82 GLY A N 1
ATOM 621 C CA . GLY A 1 82 ? -0.460 6.536 12.202 1.00 90.88 82 GLY A CA 1
ATOM 622 C C . GLY A 1 82 ? -1.773 6.442 11.431 1.00 90.88 82 GLY A C 1
ATOM 623 O O . GLY A 1 82 ? -2.484 5.439 11.518 1.00 90.88 82 GLY A O 1
ATOM 624 N N . SER A 1 83 ? -2.077 7.481 10.658 1.00 89.62 83 SER A N 1
ATOM 625 C CA . SER A 1 83 ? -3.264 7.580 9.807 1.00 89.62 83 SER A CA 1
ATOM 626 C C . SER A 1 83 ? -2.892 7.764 8.333 1.00 89.62 83 SER A C 1
ATOM 628 O O . SER A 1 83 ? -1.822 8.278 7.995 1.00 89.62 83 SER A O 1
ATOM 630 N N . ALA A 1 84 ? -3.762 7.303 7.437 1.00 84.25 84 ALA A N 1
ATOM 631 C CA . ALA A 1 84 ? -3.584 7.465 6.002 1.00 84.25 84 ALA A CA 1
ATOM 632 C C . ALA A 1 84 ? -3.892 8.902 5.565 1.00 84.25 84 ALA A C 1
ATOM 634 O O . ALA A 1 84 ? -4.871 9.504 5.997 1.00 84.25 84 ALA A O 1
ATOM 635 N N . THR A 1 85 ? -3.063 9.440 4.676 1.00 74.25 85 THR A N 1
ATOM 636 C CA . THR A 1 85 ? -3.226 10.784 4.107 1.00 74.25 85 THR A CA 1
ATOM 637 C C . THR A 1 85 ? -3.934 10.736 2.748 1.00 74.25 85 THR A C 1
ATOM 639 O O . THR A 1 85 ? -3.778 9.740 2.024 1.00 74.25 85 THR A O 1
ATOM 642 N N . PRO A 1 86 ? -4.645 11.809 2.350 1.00 56.94 86 PRO A N 1
ATOM 643 C CA . PRO A 1 86 ? -5.250 11.903 1.023 1.00 56.94 86 PRO A CA 1
ATOM 644 C C . PRO A 1 86 ? -4.192 11.726 -0.077 1.00 56.94 86 PRO A C 1
ATOM 646 O O . PRO A 1 86 ? -3.053 12.176 0.054 1.00 56.94 86 PRO A O 1
ATOM 649 N N . GLY A 1 87 ? -4.554 11.014 -1.149 1.00 56.28 87 GLY A N 1
ATOM 650 C CA . GLY A 1 87 ? -3.649 10.660 -2.255 1.00 56.28 87 GLY A CA 1
ATOM 651 C C . GLY A 1 87 ? -3.055 9.244 -2.200 1.00 56.28 87 GLY A C 1
ATOM 652 O O . GLY A 1 87 ? -2.342 8.848 -3.118 1.00 56.28 87 GLY A O 1
ATOM 653 N N . ARG A 1 88 ? -3.377 8.450 -1.167 1.00 54.97 88 ARG A N 1
ATOM 654 C CA . ARG A 1 88 ? -3.041 7.010 -1.069 1.00 54.97 88 ARG A CA 1
ATOM 655 C C . ARG A 1 88 ? -4.209 6.087 -1.477 1.00 54.97 88 ARG A C 1
ATOM 657 O O . ARG A 1 88 ? -4.289 4.954 -1.013 1.00 54.97 88 ARG A O 1
ATOM 664 N N . GLY A 1 89 ? -5.136 6.587 -2.301 1.00 44.31 89 GLY A N 1
ATOM 665 C CA . GLY A 1 89 ? -6.352 5.879 -2.717 1.00 44.31 89 GLY A CA 1
ATOM 666 C C . GLY A 1 89 ? -6.113 4.870 -3.844 1.00 44.31 89 GLY A C 1
ATOM 667 O O . GLY A 1 89 ? -5.499 5.193 -4.861 1.00 44.31 89 GLY A O 1
ATOM 668 N N . THR A 1 90 ? -6.622 3.651 -3.668 1.00 42.03 90 THR A N 1
ATOM 669 C CA . THR A 1 90 ? -6.618 2.567 -4.659 1.00 42.03 90 THR A CA 1
ATOM 670 C C . THR A 1 90 ? -7.959 2.542 -5.398 1.00 42.03 90 THR A C 1
ATOM 672 O O . THR A 1 90 ? -9.011 2.536 -4.769 1.00 42.03 90 THR A O 1
ATOM 675 N N . GLY A 1 91 ? -7.941 2.544 -6.733 1.00 30.19 91 GLY A N 1
ATOM 676 C CA . GLY A 1 91 ? -9.147 2.468 -7.560 1.00 30.19 91 GLY A CA 1
ATOM 677 C C . GLY A 1 91 ? -8.930 1.520 -8.734 1.00 30.19 91 GLY A C 1
ATOM 678 O O . GLY A 1 91 ? -7.950 1.670 -9.458 1.00 30.19 91 GLY A O 1
ATOM 679 N N . GLY A 1 92 ? -9.836 0.550 -8.903 1.00 38.81 92 GLY A N 1
ATOM 680 C CA . GLY A 1 92 ? -9.940 -0.372 -10.046 1.00 38.81 92 GLY A CA 1
ATOM 681 C C . GLY A 1 92 ? -8.837 -1.428 -10.145 1.00 38.81 92 GLY A C 1
ATOM 682 O O . GLY A 1 92 ? -9.128 -2.614 -10.136 1.00 38.81 92 GLY A O 1
ATOM 683 N N . HIS A 1 93 ? -7.576 -1.001 -10.152 1.00 39.81 93 HIS A N 1
ATOM 684 C CA . HIS A 1 93 ? -6.381 -1.808 -9.914 1.00 39.81 93 HIS A CA 1
ATOM 685 C C . HIS A 1 93 ? -5.727 -1.262 -8.637 1.00 39.81 93 HIS A C 1
ATOM 687 O O . HIS A 1 93 ? -5.611 -0.041 -8.476 1.00 39.81 93 HIS A O 1
ATOM 693 N N . ARG A 1 94 ? -5.342 -2.116 -7.678 1.00 51.56 94 ARG A N 1
ATOM 694 C CA . ARG A 1 94 ? -4.831 -1.613 -6.395 1.00 51.56 94 ARG A CA 1
ATOM 695 C C . ARG A 1 94 ? -3.479 -0.937 -6.632 1.00 51.56 94 ARG A C 1
ATOM 697 O O . ARG A 1 94 ? -2.490 -1.607 -6.876 1.00 51.56 94 ARG A O 1
ATOM 704 N N . ASN A 1 95 ? -3.463 0.391 -6.592 1.00 45.75 95 ASN A N 1
ATOM 705 C CA . ASN A 1 95 ? -2.280 1.222 -6.767 1.00 45.75 95 ASN A CA 1
ATOM 706 C C . ASN A 1 95 ? -1.507 1.389 -5.452 1.00 45.75 95 ASN A C 1
ATOM 708 O O . ASN A 1 95 ? -1.911 2.123 -4.553 1.00 45.75 95 ASN A O 1
ATOM 712 N N . CYS A 1 96 ? -0.356 0.743 -5.360 1.00 45.19 96 CYS A N 1
ATOM 713 C CA . CYS A 1 96 ? 0.557 0.857 -4.234 1.00 45.19 96 CYS A CA 1
ATOM 714 C C . CYS A 1 96 ? 1.216 2.240 -4.151 1.00 45.19 96 CYS A C 1
ATOM 716 O O . CYS A 1 96 ? 1.877 2.683 -5.097 1.00 45.19 96 CYS A O 1
ATOM 718 N N . ALA A 1 97 ? 1.068 2.905 -3.001 1.00 49.25 97 ALA A N 1
ATOM 719 C CA . ALA A 1 97 ? 1.688 4.194 -2.697 1.00 49.25 97 ALA A CA 1
ATOM 720 C C . ALA A 1 97 ? 2.805 4.037 -1.650 1.00 49.25 97 ALA A C 1
ATOM 722 O O . ALA A 1 97 ? 2.553 3.529 -0.557 1.00 49.25 97 ALA A O 1
ATOM 723 N N . GLY A 1 98 ? 4.013 4.498 -2.005 1.00 45.94 98 GLY A N 1
ATOM 724 C CA . GLY A 1 98 ? 5.205 4.546 -1.136 1.00 45.94 98 GLY A CA 1
ATOM 725 C C . GLY A 1 98 ? 5.270 5.735 -0.186 1.00 45.94 98 GLY A C 1
ATOM 726 O O . GLY A 1 98 ? 4.441 6.666 -0.338 1.00 45.94 98 GLY A O 1
#

Radius of gyration: 18.25 Å; chains: 1; bounding box: 40×52×41 Å

Foldseek 3Di:
DDDDDDPPDDDPPDPDPPPPPPQQWDAQDPLAQKTFGQAWAAAQDDRDVLAGENHIDHHRDIWGPDAFDFQGFGDHPNDGPGTDHPPCGQDPRGHIDD

Sequence (98 aa):
MSAFQCPKDRTPEHRDMNEPRNHAALVLNASDNVAVTLDQVRAKAEIGPDLLCARRISIGHKVIIQATAEGASVRKFGQIIGSATPGRGTGGHRNCAG

Organism: NCBI:txid2029865